Protein AF-A0A349BR92-F1 (afdb_monomer_lite)

pLDDT: mean 78.84, std 13.92, range [46.84, 94.81]

Radius of gyration: 14.99 Å; chains: 1; bounding box: 29×35×48 Å

Secondary structure (DSSP, 8-state):
--TTPEEEEE-S-TTSGGGGHHHHHHHHHTTS---TTEEEEE-SS--THHHHHHHT-SEEEEE------------

Sequence (75 aa):
MSDDRLLILGLGNILMGDDGIGMH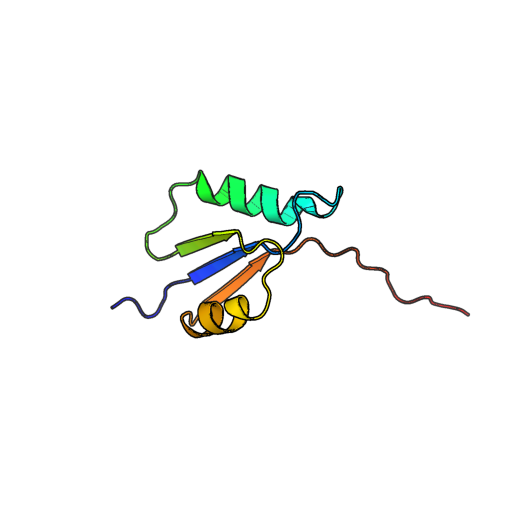IINDLKKLNLPDSIDVIDGGTPGIDLIDMLSTYRNVILVDAIKYRGGDSSG

Structure (mmCIF, N/CA/C/O backbone):
data_AF-A0A349BR92-F1
#
_entry.id   AF-A0A349BR92-F1
#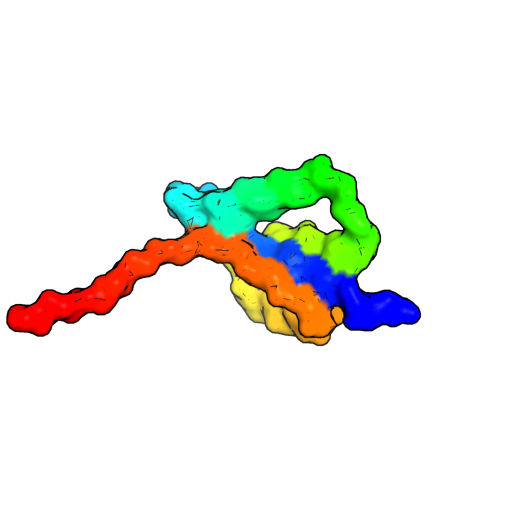
loop_
_atom_site.group_PDB
_atom_site.id
_atom_site.type_symbol
_atom_site.label_atom_id
_atom_site.label_alt_id
_atom_site.label_comp_id
_atom_site.label_asym_id
_atom_site.label_entity_id
_atom_site.label_seq_id
_atom_site.pdbx_PDB_ins_code
_atom_site.Cartn_x
_atom_site.Cartn_y
_atom_site.Cartn_z
_atom_site.occupancy
_atom_site.B_iso_or_equiv
_atom_site.auth_seq_id
_atom_site.auth_comp_id
_atom_site.auth_asym_id
_atom_site.auth_atom_id
_atom_site.pdbx_PDB_model_num
ATOM 1 N N . MET A 1 1 ? -15.825 -6.322 16.891 1.00 48.31 1 MET A N 1
ATOM 2 C CA . MET A 1 1 ? -14.535 -5.811 16.387 1.00 48.31 1 MET A CA 1
ATOM 3 C C . MET A 1 1 ? -14.413 -6.335 14.974 1.00 48.31 1 MET A C 1
ATOM 5 O O . MET A 1 1 ? -14.677 -7.512 14.785 1.00 48.31 1 MET A O 1
ATOM 9 N N . SER A 1 2 ? -14.257 -5.438 14.006 1.00 51.53 2 SER A N 1
ATOM 10 C CA . SER A 1 2 ? -14.658 -5.620 12.606 1.00 51.53 2 SER A CA 1
ATOM 11 C C . SER A 1 2 ? -13.828 -6.697 11.898 1.00 51.53 2 SER A C 1
ATOM 13 O O . SER A 1 2 ? -12.730 -6.413 11.436 1.00 51.53 2 SER A O 1
ATOM 15 N N . ASP A 1 3 ? -14.356 -7.919 11.825 1.00 59.28 3 ASP A N 1
ATOM 16 C CA . ASP A 1 3 ? -13.693 -9.111 11.255 1.00 59.28 3 ASP A CA 1
ATOM 17 C C . ASP A 1 3 ? -13.491 -9.027 9.720 1.00 59.28 3 ASP A C 1
ATOM 19 O O . ASP A 1 3 ? -12.873 -9.892 9.106 1.00 59.28 3 ASP A O 1
ATOM 23 N N . ASP A 1 4 ? -13.971 -7.940 9.106 1.00 76.31 4 ASP A N 1
ATOM 24 C CA . ASP A 1 4 ? -13.961 -7.678 7.663 1.00 76.31 4 ASP A CA 1
ATOM 25 C C . ASP A 1 4 ? -12.973 -6.570 7.248 1.00 76.31 4 ASP A C 1
ATOM 27 O O . ASP A 1 4 ? -13.179 -5.899 6.235 1.00 76.31 4 ASP A O 1
ATOM 31 N N . ARG A 1 5 ? -11.902 -6.323 8.018 1.00 87.31 5 ARG A N 1
ATOM 32 C CA . ARG A 1 5 ? -10.864 -5.382 7.564 1.00 87.31 5 ARG A CA 1
ATOM 33 C C . ARG A 1 5 ? -10.100 -5.942 6.365 1.00 87.31 5 ARG A C 1
ATOM 35 O O . ARG A 1 5 ? -9.670 -7.098 6.369 1.00 87.31 5 ARG A O 1
ATOM 42 N N . LEU A 1 6 ? -9.947 -5.106 5.344 1.00 93.06 6 LEU A N 1
ATOM 43 C CA . LEU A 1 6 ? -9.221 -5.395 4.115 1.00 93.06 6 LEU A CA 1
ATOM 44 C C . LEU A 1 6 ? -7.864 -4.700 4.153 1.00 93.06 6 LEU A C 1
ATOM 46 O O . LEU A 1 6 ? -7.803 -3.478 4.253 1.00 93.06 6 LEU A O 1
ATOM 50 N N . LEU A 1 7 ? -6.795 -5.470 3.992 1.00 93.62 7 LEU A N 1
ATOM 51 C CA . LEU A 1 7 ? -5.461 -4.929 3.778 1.00 93.62 7 LEU A CA 1
ATOM 52 C C . LEU A 1 7 ? -5.184 -4.780 2.280 1.00 93.62 7 LEU A C 1
ATOM 54 O O . LEU A 1 7 ? -5.284 -5.752 1.534 1.00 93.62 7 LEU A O 1
ATOM 58 N N . ILE A 1 8 ? -4.763 -3.594 1.850 1.00 93.69 8 ILE A N 1
ATOM 59 C CA . ILE A 1 8 ? -4.139 -3.363 0.546 1.00 93.69 8 ILE A CA 1
ATOM 60 C C . ILE A 1 8 ? -2.652 -3.116 0.781 1.00 93.69 8 ILE A C 1
ATOM 62 O O . ILE A 1 8 ? -2.267 -2.121 1.398 1.00 93.69 8 ILE A O 1
ATOM 66 N N . LEU A 1 9 ? -1.817 -4.020 0.283 1.00 91.56 9 LEU A N 1
ATOM 67 C CA . LEU A 1 9 ? -0.377 -3.990 0.482 1.00 91.56 9 LEU A CA 1
ATOM 68 C C . LEU A 1 9 ? 0.350 -3.808 -0.847 1.00 91.56 9 LEU A C 1
ATOM 70 O O . LEU A 1 9 ? 0.255 -4.662 -1.728 1.00 91.56 9 LEU A O 1
ATOM 74 N N . GLY A 1 10 ? 1.112 -2.723 -0.968 1.00 88.75 10 GLY A N 1
ATOM 75 C CA . GLY A 1 10 ? 2.049 -2.557 -2.078 1.00 88.75 10 GLY A CA 1
ATOM 76 C C . GLY A 1 10 ? 3.346 -3.287 -1.811 1.00 88.75 10 GLY A C 1
ATOM 77 O O . GLY A 1 10 ? 3.938 -3.112 -0.747 1.00 88.75 10 GLY A O 1
ATOM 78 N N . LEU A 1 11 ? 3.785 -4.067 -2.787 1.00 83.50 11 LEU A N 1
ATOM 79 C CA . LEU A 1 11 ? 5.110 -4.659 -2.831 1.00 83.50 11 LEU A CA 1
ATOM 80 C C . LEU A 1 11 ? 5.914 -4.012 -3.960 1.00 83.50 11 LEU A C 1
ATOM 82 O O . LEU A 1 11 ? 5.355 -3.536 -4.949 1.00 83.50 11 LEU A O 1
ATOM 86 N N . GLY A 1 12 ? 7.230 -3.985 -3.786 1.00 72.75 12 GLY A N 1
ATOM 87 C CA . GLY A 1 12 ? 8.172 -3.479 -4.774 1.00 72.75 12 GLY A CA 1
ATOM 88 C C . GLY A 1 12 ? 9.138 -2.453 -4.192 1.00 72.75 12 GLY A C 1
ATOM 89 O O . GLY A 1 12 ? 8.940 -1.882 -3.122 1.00 72.75 12 GLY A O 1
ATOM 90 N N . ASN A 1 13 ? 10.232 -2.213 -4.905 1.00 64.56 13 ASN A N 1
ATOM 91 C CA . ASN A 1 13 ? 11.206 -1.197 -4.532 1.00 64.56 13 ASN A CA 1
ATOM 92 C C . ASN A 1 13 ? 11.010 0.044 -5.410 1.00 64.56 13 ASN A C 1
ATOM 94 O O . ASN A 1 13 ? 11.291 0.003 -6.607 1.00 64.56 13 ASN A O 1
ATOM 98 N N . ILE A 1 14 ? 10.603 1.168 -4.808 1.00 54.88 14 ILE A N 1
ATOM 99 C CA . ILE A 1 14 ? 10.429 2.464 -5.499 1.00 54.88 14 ILE A CA 1
ATOM 100 C C . ILE A 1 14 ? 11.708 2.885 -6.249 1.00 54.88 14 ILE A C 1
ATOM 102 O O . ILE A 1 14 ? 11.642 3.610 -7.238 1.00 54.88 14 ILE A O 1
ATOM 106 N N . LEU A 1 15 ? 12.880 2.421 -5.801 1.00 50.94 15 LEU A N 1
ATOM 107 C CA . LEU A 1 15 ? 14.180 2.785 -6.367 1.00 50.94 15 LEU A CA 1
ATOM 108 C C . LEU A 1 15 ? 14.555 2.002 -7.644 1.00 50.94 15 LEU A C 1
ATOM 110 O O . LEU A 1 15 ? 15.522 2.381 -8.302 1.00 50.94 15 LEU A O 1
ATOM 114 N N . MET A 1 16 ? 13.831 0.935 -8.018 1.00 54.06 16 MET A N 1
ATOM 115 C CA . MET A 1 16 ? 14.179 0.051 -9.151 1.00 54.06 16 MET A CA 1
ATOM 116 C C . MET A 1 16 ? 13.387 0.331 -10.444 1.00 54.06 16 MET A C 1
ATOM 118 O O . MET A 1 16 ? 12.907 -0.581 -11.111 1.00 54.06 16 MET A O 1
ATOM 122 N N . GLY A 1 17 ? 13.303 1.597 -10.862 1.00 61.72 17 GLY A N 1
ATOM 123 C CA . GLY A 1 17 ? 12.795 1.964 -12.195 1.00 61.72 17 GLY A CA 1
ATOM 124 C C . GLY A 1 17 ? 11.323 1.585 -12.438 1.00 61.72 17 GLY A C 1
ATOM 125 O O . GLY A 1 17 ? 10.449 2.035 -11.701 1.00 61.72 17 GLY A O 1
ATOM 126 N N . ASP A 1 18 ? 11.049 0.789 -13.484 1.00 56.28 18 ASP A N 1
ATOM 127 C CA . ASP A 1 18 ? 9.692 0.399 -13.941 1.00 56.28 18 ASP A CA 1
ATOM 128 C C . ASP A 1 18 ? 8.844 -0.345 -12.886 1.00 56.28 18 ASP A C 1
ATOM 130 O O . ASP A 1 18 ? 7.625 -0.436 -13.036 1.00 56.28 18 ASP A O 1
ATOM 134 N N . ASP A 1 19 ? 9.458 -0.852 -11.815 1.00 59.72 19 ASP A N 1
ATOM 135 C CA . ASP A 1 19 ? 8.779 -1.610 -10.753 1.00 59.72 19 ASP A CA 1
ATOM 136 C C . ASP A 1 19 ? 8.008 -0.695 -9.768 1.00 59.72 19 ASP A C 1
ATOM 138 O O . ASP A 1 19 ? 7.348 -1.152 -8.836 1.00 59.72 19 ASP A O 1
ATOM 142 N N . GLY A 1 20 ? 8.042 0.628 -9.973 1.00 64.06 20 GLY A N 1
ATOM 143 C CA . GLY A 1 20 ? 7.407 1.615 -9.094 1.00 64.06 20 GLY A CA 1
ATOM 144 C C . GLY A 1 20 ? 5.886 1.766 -9.239 1.00 64.06 20 GLY A C 1
ATOM 145 O O . GLY A 1 20 ? 5.289 2.509 -8.456 1.00 64.06 20 GLY A O 1
ATOM 146 N N . ILE A 1 21 ? 5.234 1.113 -10.211 1.00 75.31 21 ILE A N 1
ATOM 147 C CA . ILE A 1 21 ? 3.786 1.286 -10.465 1.00 75.31 21 ILE A CA 1
ATOM 148 C C . ILE A 1 21 ? 2.947 0.836 -9.266 1.00 75.31 21 ILE A C 1
ATOM 150 O O . ILE A 1 21 ? 2.025 1.552 -8.874 1.00 75.31 21 ILE A O 1
ATOM 154 N N . GLY A 1 22 ? 3.292 -0.297 -8.642 1.00 78.06 22 GLY A N 1
ATOM 155 C CA . GLY A 1 22 ? 2.584 -0.773 -7.448 1.00 78.06 22 GLY A CA 1
ATOM 156 C C . GLY A 1 22 ? 2.600 0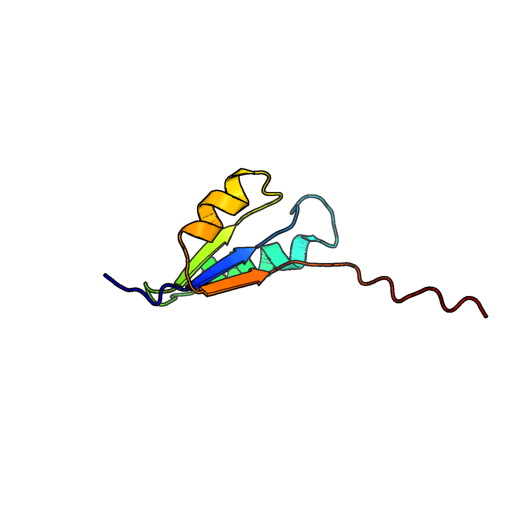.271 -6.331 1.00 78.06 22 GLY A C 1
ATOM 157 O O . GLY A 1 22 ? 1.580 0.559 -5.707 1.00 78.06 22 GLY A O 1
ATOM 158 N N . MET A 1 23 ? 3.732 0.955 -6.179 1.00 79.75 23 MET A N 1
ATOM 159 C CA . MET A 1 23 ? 3.913 1.993 -5.173 1.00 79.75 23 MET A CA 1
ATOM 160 C C . MET A 1 23 ? 3.218 3.315 -5.499 1.00 79.75 23 MET A C 1
ATOM 162 O O . MET A 1 23 ? 2.731 3.988 -4.589 1.00 79.75 23 MET A O 1
ATOM 166 N N . HIS A 1 24 ? 3.090 3.666 -6.780 1.00 85.25 24 HIS A N 1
ATOM 167 C CA . HIS A 1 24 ? 2.266 4.805 -7.193 1.00 85.25 24 HIS A CA 1
ATOM 168 C C . HIS A 1 24 ? 0.790 4.567 -6.858 1.00 85.25 24 HIS A C 1
ATOM 170 O O . HIS A 1 24 ? 0.147 5.456 -6.302 1.00 85.25 24 HIS A O 1
ATOM 176 N N . ILE A 1 25 ? 0.283 3.351 -7.093 1.00 88.06 25 ILE A N 1
ATOM 177 C CA . ILE A 1 25 ? -1.092 2.966 -6.745 1.00 88.06 25 ILE A CA 1
ATOM 178 C C . ILE A 1 25 ? -1.323 3.095 -5.235 1.00 88.06 25 ILE A C 1
ATOM 180 O O . ILE A 1 25 ? -2.300 3.715 -4.820 1.00 88.06 25 ILE A O 1
ATOM 184 N N . ILE A 1 26 ? -0.413 2.578 -4.402 1.00 91.19 26 ILE A N 1
ATOM 185 C CA . ILE A 1 26 ? -0.510 2.725 -2.940 1.00 91.19 26 ILE A CA 1
ATOM 186 C C . ILE A 1 26 ? -0.507 4.193 -2.514 1.00 91.19 26 ILE A C 1
ATOM 188 O O . ILE A 1 26 ? -1.305 4.591 -1.664 1.00 91.19 26 ILE A O 1
ATOM 192 N N . ASN A 1 27 ? 0.373 5.010 -3.093 1.00 89.50 27 ASN A N 1
ATOM 193 C CA . ASN A 1 27 ? 0.456 6.428 -2.759 1.00 89.50 27 ASN A CA 1
ATOM 194 C C . ASN A 1 27 ? -0.824 7.186 -3.136 1.00 89.50 27 ASN A C 1
ATOM 196 O O . ASN A 1 27 ? -1.247 8.078 -2.404 1.00 89.50 27 ASN A O 1
ATOM 200 N N . ASP A 1 28 ? -1.454 6.835 -4.255 1.00 92.44 28 ASP A N 1
ATOM 201 C CA . ASP A 1 28 ? -2.715 7.445 -4.667 1.00 92.44 28 ASP A CA 1
ATOM 202 C C . ASP A 1 28 ? -3.890 6.962 -3.814 1.00 92.44 28 ASP A C 1
ATOM 204 O O . ASP A 1 28 ? -4.694 7.787 -3.384 1.00 92.44 28 ASP A O 1
ATOM 208 N N . LEU A 1 29 ? -3.940 5.674 -3.458 1.00 92.81 29 LEU A N 1
ATOM 209 C CA . LEU A 1 29 ? -4.934 5.133 -2.526 1.00 92.81 29 LEU A CA 1
ATOM 210 C C . LEU A 1 29 ? -4.879 5.822 -1.156 1.00 92.81 29 LEU A C 1
ATOM 212 O O . LEU A 1 29 ? -5.924 6.160 -0.608 1.00 92.81 29 LEU A O 1
ATOM 216 N N . LYS A 1 30 ? -3.678 6.107 -0.635 1.00 91.38 30 LYS A N 1
ATOM 217 C CA . LYS A 1 30 ? -3.492 6.831 0.637 1.00 91.38 30 LYS A CA 1
ATOM 218 C C . LYS A 1 30 ? -4.010 8.276 0.618 1.00 91.38 30 LYS A C 1
ATOM 220 O O . LYS A 1 30 ? -4.205 8.853 1.683 1.00 91.38 30 LYS A O 1
ATOM 225 N N . LYS A 1 31 ? -4.217 8.879 -0.559 1.00 94.81 31 LYS A N 1
ATOM 226 C CA . LYS A 1 31 ? -4.786 10.235 -0.700 1.00 94.81 31 LYS A CA 1
ATOM 227 C C . LYS A 1 31 ? -6.313 10.231 -0.762 1.00 94.81 31 LYS A C 1
ATOM 229 O O . LYS A 1 31 ? -6.923 11.296 -0.679 1.00 94.81 31 LYS A O 1
ATOM 234 N N . LEU A 1 32 ? -6.930 9.069 -0.965 1.00 94.56 32 LEU A N 1
ATOM 235 C CA . LEU A 1 32 ? -8.379 8.935 -1.034 1.00 94.56 32 LEU A CA 1
ATOM 236 C C . LEU A 1 32 ? -8.977 8.836 0.368 1.00 94.56 32 LEU A C 1
ATOM 238 O O . LEU A 1 32 ? -8.352 8.336 1.300 1.00 94.56 32 LEU A O 1
ATOM 242 N N . ASN A 1 33 ? -10.231 9.265 0.499 1.00 94.81 33 ASN A N 1
ATOM 243 C CA . ASN A 1 33 ? -10.997 9.049 1.719 1.00 94.81 33 ASN A CA 1
ATOM 244 C C . ASN A 1 33 ? -11.605 7.641 1.684 1.00 94.81 33 ASN A C 1
ATOM 246 O O . ASN A 1 33 ? -12.728 7.448 1.213 1.00 94.81 33 ASN A O 1
ATOM 250 N N . LEU A 1 34 ? -10.811 6.651 2.088 1.00 93.06 34 LEU A N 1
ATOM 251 C CA . LEU A 1 34 ? -11.231 5.254 2.144 1.00 93.06 34 LEU A CA 1
ATOM 252 C C . LEU A 1 34 ? -12.032 4.974 3.426 1.00 93.06 34 LEU A C 1
ATOM 254 O O . LEU A 1 34 ? -11.848 5.666 4.425 1.00 93.06 34 LEU A O 1
ATOM 258 N N . PRO A 1 35 ? -12.924 3.968 3.420 1.00 93.62 35 PRO A N 1
ATOM 259 C CA . PRO A 1 35 ? -13.580 3.508 4.639 1.00 93.62 35 PRO A CA 1
ATOM 260 C C . PRO A 1 35 ? -12.566 3.043 5.693 1.00 93.62 35 PRO A C 1
ATOM 262 O O . PRO A 1 35 ? -11.584 2.393 5.346 1.00 93.62 35 PRO A O 1
ATOM 265 N N . ASP A 1 36 ? -12.880 3.237 6.977 1.00 90.69 36 ASP A N 1
ATOM 266 C CA . ASP A 1 36 ? -12.060 2.789 8.124 1.00 90.69 36 ASP A CA 1
ATOM 267 C C . ASP A 1 36 ? -11.839 1.262 8.191 1.00 90.69 36 ASP A C 1
ATOM 269 O O . ASP A 1 36 ? -11.101 0.754 9.036 1.00 90.69 36 ASP A O 1
ATOM 273 N N . SER A 1 37 ? -12.535 0.499 7.347 1.00 92.50 37 SER A N 1
ATOM 274 C CA . SER A 1 37 ? -12.344 -0.941 7.188 1.00 92.50 37 SER A CA 1
ATOM 275 C C . SER A 1 37 ? -11.235 -1.303 6.195 1.00 92.50 37 SER A C 1
ATOM 277 O O . SER A 1 37 ? -11.020 -2.492 5.967 1.00 92.50 37 SER A O 1
ATOM 279 N N . ILE A 1 38 ? -10.580 -0.325 5.564 1.00 93.94 38 ILE A N 1
ATOM 280 C CA . ILE A 1 38 ? -9.517 -0.544 4.580 1.00 93.94 38 ILE A CA 1
ATOM 281 C C . ILE A 1 38 ? -8.208 0.030 5.110 1.00 93.94 38 ILE A C 1
ATOM 283 O O . ILE A 1 38 ? -8.068 1.240 5.272 1.00 93.94 38 ILE A O 1
ATOM 287 N N . ASP A 1 39 ? -7.229 -0.847 5.297 1.00 93.12 39 ASP A N 1
ATOM 288 C CA . ASP A 1 39 ? -5.868 -0.479 5.657 1.00 93.12 39 ASP A CA 1
ATOM 289 C C . ASP A 1 39 ? -4.993 -0.496 4.397 1.00 93.12 39 ASP A C 1
ATOM 291 O O . ASP A 1 39 ? -4.976 -1.476 3.652 1.00 93.12 39 ASP A O 1
ATOM 295 N N . VAL A 1 40 ? -4.263 0.592 4.134 1.00 93.62 40 VAL A N 1
ATOM 296 C CA . VAL A 1 40 ? -3.376 0.715 2.965 1.00 93.62 40 VAL A CA 1
ATOM 297 C C . VAL A 1 40 ? -1.929 0.867 3.422 1.00 93.62 40 VAL A C 1
ATOM 299 O O . VAL A 1 40 ? -1.541 1.902 3.973 1.00 93.62 40 VAL A O 1
ATOM 302 N N . ILE A 1 41 ? -1.111 -0.151 3.160 1.00 89.69 41 ILE A N 1
ATOM 303 C CA . ILE A 1 41 ? 0.271 -0.243 3.640 1.00 89.69 41 ILE A CA 1
ATOM 304 C C . ILE A 1 41 ? 1.252 -0.245 2.462 1.00 89.69 41 ILE A C 1
ATOM 306 O O . ILE A 1 41 ? 1.034 -0.870 1.425 1.00 89.69 41 ILE A O 1
ATOM 310 N N . ASP A 1 42 ? 2.351 0.486 2.647 1.00 87.94 42 ASP A N 1
ATOM 311 C CA . ASP A 1 42 ? 3.540 0.399 1.799 1.00 87.94 42 ASP A CA 1
ATOM 312 C C . ASP A 1 42 ? 4.446 -0.683 2.393 1.00 87.94 42 ASP A C 1
ATOM 314 O O . ASP A 1 42 ? 4.983 -0.495 3.486 1.00 87.94 42 ASP A O 1
ATOM 318 N N . GLY A 1 43 ? 4.526 -1.834 1.728 1.00 80.50 43 GLY A N 1
ATOM 319 C CA . GLY A 1 43 ? 5.321 -2.976 2.167 1.00 80.50 43 GLY A CA 1
ATOM 320 C C . GLY A 1 43 ? 6.762 -2.949 1.667 1.00 80.50 43 GLY A C 1
ATOM 321 O O . GLY A 1 43 ? 7.575 -3.723 2.165 1.00 80.50 43 GLY A O 1
ATOM 322 N N . GLY A 1 44 ? 7.103 -2.079 0.710 1.00 78.38 44 GLY A N 1
ATOM 323 C CA . GLY A 1 44 ? 8.427 -2.031 0.094 1.00 78.38 44 GLY A CA 1
ATOM 324 C C . GLY A 1 44 ? 8.925 -3.410 -0.362 1.00 78.38 44 GLY A C 1
ATOM 325 O O . GLY A 1 44 ? 8.272 -4.117 -1.130 1.00 78.38 44 GLY A O 1
ATOM 326 N N . THR A 1 45 ? 10.098 -3.815 0.134 1.00 67.50 45 THR A N 1
ATOM 327 C CA . THR A 1 45 ? 10.640 -5.178 -0.020 1.00 67.50 45 THR A CA 1
ATOM 328 C C . THR A 1 45 ? 10.562 -5.899 1.326 1.00 67.50 45 THR A C 1
ATOM 330 O O . THR A 1 45 ? 11.543 -5.901 2.075 1.00 67.50 45 THR A O 1
ATOM 333 N N . PRO A 1 46 ? 9.399 -6.451 1.703 1.00 64.81 46 PRO A N 1
ATOM 334 C CA . PRO A 1 46 ? 9.216 -6.928 3.056 1.00 64.81 46 PRO A CA 1
ATOM 335 C C . PRO A 1 46 ? 9.828 -8.324 3.184 1.00 64.81 46 PRO A C 1
ATOM 337 O O . PRO A 1 46 ? 9.582 -9.223 2.379 1.00 64.81 46 PRO A O 1
ATOM 340 N N . GLY A 1 47 ? 10.691 -8.473 4.185 1.00 68.31 47 GLY A N 1
ATOM 341 C CA . GLY A 1 47 ? 11.273 -9.752 4.568 1.00 68.31 47 GLY A CA 1
ATOM 342 C C . GLY A 1 47 ? 10.300 -10.573 5.416 1.00 68.31 47 GLY A C 1
ATOM 343 O O . GLY A 1 47 ? 9.115 -10.686 5.117 1.00 68.31 47 GLY A O 1
ATOM 344 N N . ILE A 1 48 ? 10.806 -11.139 6.511 1.00 65.44 48 ILE A N 1
ATOM 345 C CA . ILE A 1 48 ? 10.043 -12.006 7.425 1.00 65.44 48 ILE A CA 1
ATOM 346 C C . ILE A 1 48 ? 8.840 -11.293 8.069 1.00 65.44 48 ILE A C 1
ATOM 348 O O . ILE A 1 48 ? 7.793 -11.918 8.233 1.00 65.44 48 ILE A O 1
ATOM 352 N N . ASP A 1 49 ? 8.939 -9.987 8.326 1.00 77.25 49 ASP A N 1
ATOM 353 C CA . ASP A 1 49 ? 7.880 -9.185 8.964 1.00 77.25 49 ASP A CA 1
ATOM 354 C C . ASP A 1 49 ? 6.567 -9.150 8.159 1.00 77.25 49 ASP A C 1
ATOM 356 O O . ASP A 1 49 ? 5.498 -8.858 8.701 1.00 77.25 49 ASP A O 1
ATOM 360 N N . LEU A 1 50 ? 6.624 -9.485 6.862 1.00 80.31 50 LEU A N 1
ATOM 361 C CA . LEU A 1 50 ? 5.438 -9.606 6.022 1.00 80.31 50 LEU A CA 1
ATOM 362 C C . LEU A 1 50 ? 4.463 -10.646 6.574 1.00 80.31 50 LEU A C 1
ATOM 364 O O . LEU A 1 50 ? 3.261 -10.406 6.610 1.00 80.31 50 LEU A O 1
ATOM 368 N N . ILE A 1 51 ? 4.979 -11.814 6.961 1.00 82.56 51 ILE A N 1
ATOM 369 C CA . ILE A 1 51 ? 4.159 -12.977 7.313 1.00 82.56 51 ILE A CA 1
ATOM 370 C C . ILE A 1 51 ? 3.355 -12.680 8.575 1.00 82.56 51 ILE A C 1
ATOM 372 O O . ILE A 1 51 ? 2.149 -12.929 8.607 1.00 82.56 51 ILE A O 1
ATOM 376 N N . ASP A 1 52 ? 4.002 -12.086 9.574 1.00 83.88 52 ASP A N 1
ATOM 377 C CA . ASP A 1 52 ? 3.348 -11.704 10.821 1.00 83.88 52 ASP A CA 1
ATOM 378 C C . ASP A 1 52 ? 2.249 -10.674 10.559 1.00 83.88 52 ASP A C 1
ATOM 380 O O . ASP A 1 52 ? 1.134 -10.821 11.057 1.00 83.88 52 ASP A O 1
ATOM 384 N N . MET A 1 53 ? 2.507 -9.685 9.703 1.00 81.81 53 MET A N 1
ATOM 385 C CA . MET A 1 53 ? 1.512 -8.677 9.354 1.00 81.81 53 MET A CA 1
ATOM 386 C C . MET A 1 53 ? 0.327 -9.279 8.587 1.00 81.81 53 MET A C 1
ATOM 388 O O . MET A 1 53 ? -0.819 -9.065 8.982 1.00 81.81 53 MET A O 1
ATOM 392 N N . LEU A 1 54 ? 0.577 -10.107 7.569 1.00 85.12 54 LEU A N 1
ATOM 393 C CA . LEU A 1 54 ? -0.475 -10.803 6.822 1.00 85.12 54 LEU A CA 1
ATOM 394 C C . LEU A 1 54 ? -1.324 -11.712 7.721 1.00 85.12 54 LEU A C 1
ATOM 396 O O . LEU A 1 54 ? -2.530 -11.801 7.517 1.00 85.12 54 LEU A O 1
ATOM 400 N N . SER A 1 55 ? -0.729 -12.335 8.745 1.00 86.81 55 SER A N 1
ATOM 401 C CA . SER A 1 55 ? -1.448 -13.220 9.675 1.00 86.81 55 SER A CA 1
ATOM 402 C C . SER A 1 55 ? -2.527 -12.510 10.503 1.00 86.81 55 SER A C 1
ATOM 404 O O . SER A 1 55 ? -3.436 -13.160 11.020 1.00 86.81 55 SER A O 1
ATOM 406 N N . THR A 1 56 ? -2.455 -11.178 10.607 1.00 88.56 56 THR A N 1
ATOM 407 C CA . THR A 1 56 ? -3.435 -10.366 11.344 1.00 88.56 56 THR A CA 1
ATOM 408 C C . THR A 1 56 ? -4.668 -9.995 10.519 1.00 88.56 56 THR A C 1
ATOM 410 O O . THR A 1 56 ? -5.654 -9.528 11.090 1.00 88.56 56 THR A O 1
ATOM 413 N N . TYR A 1 57 ? -4.648 -10.229 9.200 1.00 90.12 57 TYR A N 1
ATOM 414 C CA . TYR A 1 57 ? -5.741 -9.887 8.290 1.00 90.12 57 TYR A CA 1
ATOM 415 C C . TYR A 1 57 ? -6.384 -11.127 7.680 1.00 90.12 57 TYR A C 1
ATOM 417 O O . TYR A 1 57 ? -5.721 -12.069 7.254 1.00 90.12 57 TYR A O 1
ATOM 425 N N . ARG A 1 58 ? -7.714 -11.090 7.566 1.00 88.94 58 ARG A N 1
ATOM 426 C CA . ARG A 1 58 ? -8.489 -12.129 6.881 1.00 88.94 58 ARG A CA 1
ATOM 427 C C . ARG A 1 58 ? -8.509 -11.938 5.363 1.00 88.94 58 ARG A C 1
ATOM 429 O O . ARG A 1 58 ? -8.494 -12.919 4.625 1.00 88.94 58 ARG A O 1
ATOM 436 N N . ASN A 1 59 ? -8.564 -10.686 4.905 1.00 92.19 59 ASN A N 1
ATOM 437 C CA . ASN A 1 59 ? -8.660 -10.326 3.493 1.00 92.19 59 ASN A CA 1
ATOM 438 C C . ASN A 1 59 ? -7.478 -9.433 3.109 1.00 92.19 59 ASN A C 1
ATOM 440 O O . ASN A 1 59 ? -7.255 -8.398 3.740 1.00 92.19 59 ASN A O 1
ATOM 444 N N . VAL A 1 60 ? -6.744 -9.8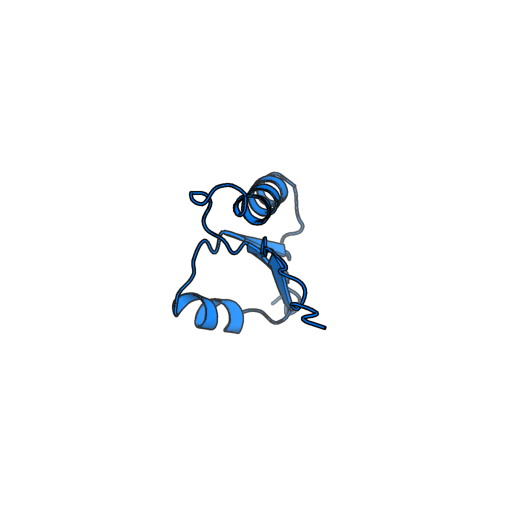19 2.064 1.00 92.44 60 VAL A N 1
ATOM 445 C CA . VAL A 1 60 ? -5.541 -9.112 1.612 1.00 92.44 60 VAL A CA 1
ATOM 446 C C . VAL A 1 60 ? -5.555 -8.963 0.093 1.00 92.44 60 VAL A C 1
ATOM 448 O O . VAL A 1 60 ? -5.795 -9.930 -0.629 1.00 92.44 60 VAL A O 1
ATOM 451 N N . ILE A 1 61 ? -5.246 -7.761 -0.388 1.00 92.50 61 ILE A N 1
ATOM 452 C CA . ILE A 1 61 ? -4.930 -7.455 -1.784 1.00 92.50 61 ILE A CA 1
ATOM 453 C C . ILE A 1 61 ? -3.455 -7.072 -1.858 1.00 92.50 61 ILE A C 1
ATOM 455 O O . ILE A 1 61 ? -3.025 -6.100 -1.242 1.00 92.50 61 ILE A O 1
ATOM 459 N N . LEU A 1 62 ? -2.693 -7.831 -2.639 1.00 89.50 62 LEU A N 1
ATOM 460 C CA . LEU A 1 62 ? -1.295 -7.548 -2.944 1.00 89.50 62 LEU A CA 1
ATOM 461 C C . LEU A 1 62 ? -1.210 -6.798 -4.272 1.00 89.50 62 LEU A C 1
ATOM 463 O O . LEU A 1 62 ? -1.772 -7.239 -5.275 1.00 89.50 62 LEU A O 1
ATOM 467 N N . VAL A 1 63 ? -0.505 -5.673 -4.268 1.00 88.25 63 VAL A N 1
ATOM 468 C CA . VAL A 1 63 ? -0.269 -4.839 -5.445 1.00 88.25 63 VAL A CA 1
ATOM 469 C C . VAL A 1 63 ? 1.225 -4.855 -5.735 1.00 88.25 63 VAL A C 1
ATOM 471 O O . VAL A 1 63 ? 1.998 -4.242 -5.007 1.00 88.25 63 VAL A O 1
ATOM 474 N N . ASP A 1 64 ? 1.627 -5.556 -6.790 1.00 83.44 64 ASP A N 1
ATOM 475 C CA . ASP A 1 64 ? 3.024 -5.677 -7.212 1.00 83.44 64 ASP A CA 1
ATOM 476 C C . ASP A 1 64 ? 3.140 -5.471 -8.727 1.00 83.44 64 ASP A C 1
ATOM 478 O O . ASP A 1 64 ? 2.236 -5.831 -9.490 1.00 83.44 64 ASP A O 1
ATOM 482 N N . ALA A 1 65 ? 4.248 -4.879 -9.164 1.00 78.19 65 ALA A N 1
ATOM 483 C CA . ALA A 1 65 ? 4.567 -4.697 -10.570 1.00 78.19 65 ALA A CA 1
ATOM 484 C C . ALA A 1 65 ? 5.567 -5.776 -10.991 1.00 78.19 65 ALA A C 1
ATOM 486 O O . ALA A 1 65 ? 6.759 -5.679 -10.724 1.00 78.19 65 ALA A O 1
ATOM 487 N N . ILE A 1 66 ? 5.078 -6.810 -11.678 1.00 74.31 66 ILE A N 1
ATOM 488 C CA . ILE A 1 66 ? 5.925 -7.904 -12.158 1.00 74.31 66 ILE A CA 1
ATOM 489 C C . ILE A 1 66 ? 6.188 -7.789 -13.661 1.00 74.31 66 ILE A C 1
ATOM 491 O O . ILE A 1 66 ? 5.275 -7.611 -14.471 1.00 74.31 66 ILE A O 1
ATOM 495 N N . LYS A 1 67 ? 7.447 -7.969 -14.068 1.00 71.75 67 LYS A N 1
ATOM 496 C CA . LYS A 1 67 ? 7.791 -8.191 -15.479 1.00 71.75 67 LYS A CA 1
ATOM 497 C C . LYS A 1 67 ? 7.480 -9.636 -15.849 1.00 71.75 67 LYS A C 1
ATOM 499 O O . LYS A 1 67 ? 8.274 -10.541 -15.601 1.00 71.75 67 LYS A O 1
ATOM 504 N N . TYR A 1 68 ? 6.325 -9.855 -16.474 1.00 71.31 68 TYR A N 1
ATOM 505 C CA . TYR A 1 68 ? 5.979 -11.160 -17.025 1.00 71.31 68 TYR A CA 1
ATOM 506 C C . TYR A 1 68 ? 6.860 -11.470 -18.243 1.00 71.31 68 TYR A C 1
ATOM 508 O O . TYR A 1 68 ? 6.657 -10.940 -19.336 1.00 71.31 68 TYR A O 1
ATOM 516 N N . ARG A 1 69 ? 7.857 -12.339 -18.061 1.00 67.38 69 ARG A N 1
ATOM 517 C CA . ARG A 1 69 ? 8.576 -12.973 -19.171 1.00 67.38 69 ARG A CA 1
ATOM 518 C C . ARG A 1 69 ? 7.805 -14.238 -19.528 1.00 67.38 69 ARG A C 1
ATOM 520 O O . ARG A 1 69 ? 7.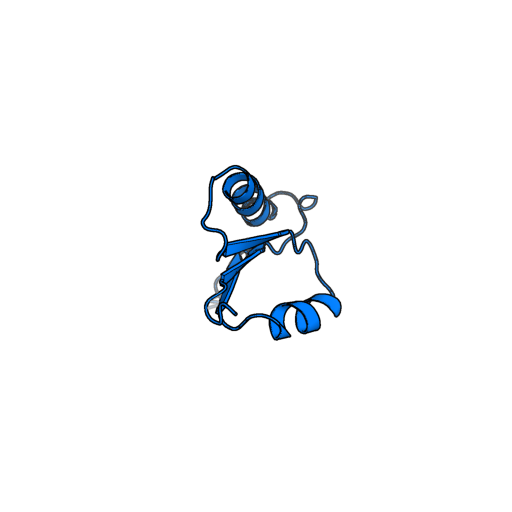943 -15.253 -18.853 1.00 67.38 69 ARG A O 1
ATOM 527 N N . GLY A 1 70 ? 6.936 -14.138 -20.533 1.00 68.00 70 GLY A N 1
ATOM 528 C CA . GLY A 1 70 ? 6.243 -15.296 -21.096 1.00 68.00 70 GLY A CA 1
ATOM 529 C C . GLY A 1 70 ? 7.255 -16.360 -21.508 1.00 68.00 70 GLY A C 1
ATOM 530 O O . GLY A 1 70 ? 8.332 -16.012 -21.997 1.00 68.00 70 GLY A O 1
ATOM 531 N N . GLY A 1 71 ? 6.919 -17.627 -21.250 1.00 65.44 71 GLY A N 1
ATOM 532 C CA . GLY A 1 71 ? 7.791 -18.766 -21.512 1.00 65.44 71 GLY A CA 1
ATOM 533 C C . GLY A 1 71 ? 8.400 -18.685 -22.906 1.00 65.44 71 GLY A C 1
ATOM 534 O O . GLY A 1 71 ? 7.709 -18.472 -23.900 1.00 65.44 71 GLY A O 1
ATOM 535 N N . ASP A 1 72 ? 9.711 -18.825 -22.940 1.00 63.31 72 ASP A N 1
ATOM 536 C CA . ASP A 1 72 ? 10.523 -19.102 -24.101 1.00 63.31 72 ASP A CA 1
ATOM 537 C C . ASP A 1 72 ? 9.964 -20.322 -24.840 1.00 63.31 72 ASP A C 1
ATOM 539 O O . ASP A 1 72 ? 10.324 -21.468 -24.583 1.00 63.31 72 ASP A O 1
ATOM 543 N N . SER A 1 73 ? 9.079 -20.072 -25.806 1.00 59.22 73 SER A N 1
ATOM 544 C CA . SER A 1 73 ? 8.785 -21.012 -26.879 1.00 59.22 73 SER A CA 1
ATOM 545 C C . SER A 1 73 ? 10.017 -21.101 -27.778 1.00 59.22 73 SER A C 1
ATOM 547 O O . SER A 1 73 ? 10.071 -20.510 -28.856 1.00 59.22 73 SER A O 1
ATOM 549 N N . SER A 1 74 ? 11.029 -21.809 -27.284 1.00 56.28 74 SER A N 1
ATOM 550 C CA . SER A 1 74 ? 12.067 -22.397 -28.116 1.00 56.28 74 SER A CA 1
ATOM 551 C C . SER A 1 74 ? 11.417 -23.571 -28.845 1.00 56.28 74 SER A C 1
ATOM 553 O O . SER A 1 74 ? 11.198 -24.631 -28.258 1.00 56.28 74 SER A O 1
ATOM 555 N N . GLY A 1 75 ? 10.998 -23.317 -30.085 1.00 46.84 75 GLY A N 1
ATOM 556 C CA . GLY A 1 75 ? 10.839 -24.358 -31.099 1.00 46.84 75 GLY A CA 1
ATOM 557 C C . GLY A 1 75 ? 12.191 -24.780 -31.654 1.00 46.84 75 GLY A C 1
ATOM 558 O O . GLY A 1 75 ? 13.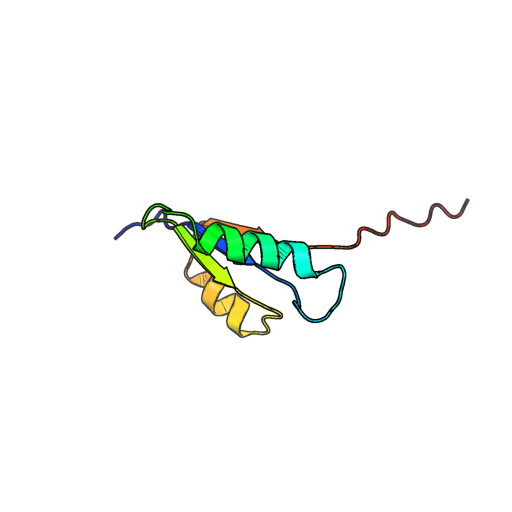150 -23.982 -31.532 1.00 46.84 75 GLY A O 1
#

Foldseek 3Di:
DDLQAEEEEEEEACPPPPFCPSVVVLVVVVVDPDPPSYHRDYCYHPDPVVVVVVVVHPHYHYRTDDDDPDDPPPD